Protein AF-A0A1J3CUZ2-F1 (afdb_monomer_lite)

Radius of gyration: 12.47 Å; chains: 1; bounding box: 28×27×29 Å

Organism: Noccaea caerulescens (NCBI:txid107243)

InterPro domains:
  IPR038538 MTERF superfamily, mitochondrial/chloroplastic [G3DSA:1.25.70.10] (1-83)

Foldseek 3Di:
DVLLCCVCPVVVHDSCLCVVPVCLVVDDPLLLQLLSVLVVVCVVVVLDVDDDRSCVSRVDDPVCSCVPRQVSDPCSVVVSVVSNPDDD

Secondary structure (DSSP, 8-state):
-HHHHIIIIIS---TTHHHH-GGGGGS-HHHHHHHHHHHHHHHTTT---S---HHHHHHS-HHHHHHHTGGGSTTHHHHHHHHHHS--

Structure (mmCIF, N/CA/C/O backbone):
data_AF-A0A1J3CUZ2-F1
#
_entry.id   AF-A0A1J3CUZ2-F1
#
loop_
_atom_site.group_P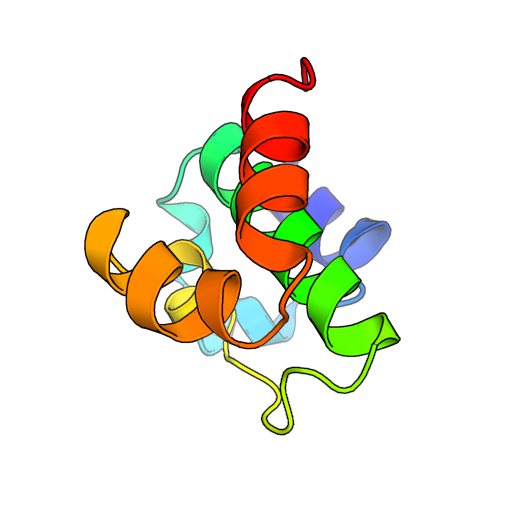DB
_atom_site.id
_atom_site.type_symbol
_atom_site.label_atom_id
_atom_site.label_alt_id
_atom_site.label_comp_id
_atom_site.label_asym_id
_atom_site.label_entity_id
_atom_site.label_seq_id
_atom_site.pdbx_PDB_ins_code
_atom_site.Cartn_x
_atom_site.Cartn_y
_atom_site.Cartn_z
_atom_site.occupancy
_atom_site.B_iso_or_equiv
_atom_site.auth_seq_id
_atom_site.auth_comp_id
_atom_site.auth_asym_id
_atom_site.auth_atom_id
_atom_site.pdbx_PDB_model_num
ATOM 1 N N . GLU A 1 1 ? -11.208 8.985 12.732 1.00 76.62 1 GLU A N 1
ATOM 2 C CA . GLU A 1 1 ? -12.068 9.458 11.623 1.00 76.62 1 GLU A CA 1
ATOM 3 C C . GLU A 1 1 ? -11.316 9.607 10.300 1.00 76.62 1 GLU A C 1
ATOM 5 O O . GLU A 1 1 ? -11.544 8.777 9.434 1.00 76.62 1 GLU A O 1
ATOM 10 N N . LYS A 1 2 ? -10.335 10.516 10.150 1.00 88.81 2 LYS A N 1
ATOM 11 C CA . LYS A 1 2 ? -9.617 10.742 8.864 1.00 88.81 2 LYS A CA 1
ATOM 12 C C . LYS A 1 2 ? -9.094 9.477 8.148 1.00 88.81 2 LYS A C 1
ATOM 14 O O . LYS A 1 2 ? -9.261 9.356 6.942 1.00 88.81 2 LYS A O 1
ATOM 19 N N . LYS A 1 3 ? -8.501 8.512 8.870 1.00 89.00 3 LYS A N 1
ATOM 20 C CA . LYS A 1 3 ? -8.024 7.232 8.289 1.00 89.00 3 LYS A CA 1
ATOM 21 C C . LYS A 1 3 ? -9.155 6.346 7.756 1.00 89.00 3 LYS A C 1
ATOM 23 O O . LYS A 1 3 ? -8.948 5.635 6.778 1.00 89.00 3 LYS A O 1
ATOM 28 N N . ILE A 1 4 ? -10.320 6.385 8.405 1.00 90.50 4 ILE A N 1
ATOM 29 C CA . ILE A 1 4 ? -11.522 5.633 8.018 1.00 90.50 4 ILE A CA 1
ATOM 30 C C . ILE A 1 4 ? -12.173 6.309 6.806 1.00 90.50 4 ILE A C 1
ATOM 32 O O . ILE A 1 4 ? -12.545 5.627 5.856 1.00 90.50 4 ILE A O 1
ATOM 36 N N . SER A 1 5 ? -12.231 7.645 6.787 1.00 89.50 5 SER A N 1
ATOM 37 C CA . SER A 1 5 ? -12.686 8.414 5.621 1.00 89.50 5 SER A CA 1
ATOM 38 C C . SER A 1 5 ? -11.788 8.187 4.404 1.00 89.50 5 SER A C 1
ATOM 40 O O . SER A 1 5 ? -12.291 8.009 3.303 1.00 89.50 5 SER A O 1
ATOM 42 N N . LEU A 1 6 ? -10.464 8.129 4.593 1.00 88.25 6 LEU A N 1
ATOM 43 C CA . LEU A 1 6 ? -9.531 7.775 3.521 1.00 88.25 6 LEU A CA 1
ATOM 44 C C . LEU A 1 6 ? -9.786 6.348 3.014 1.00 88.25 6 LEU A C 1
ATOM 46 O O . LEU A 1 6 ? -9.831 6.124 1.809 1.00 88.25 6 LEU A O 1
ATOM 50 N N . LEU A 1 7 ? -9.986 5.395 3.928 1.00 88.69 7 LEU A N 1
ATOM 51 C CA . LEU A 1 7 ? -10.225 3.995 3.587 1.00 88.69 7 LEU A 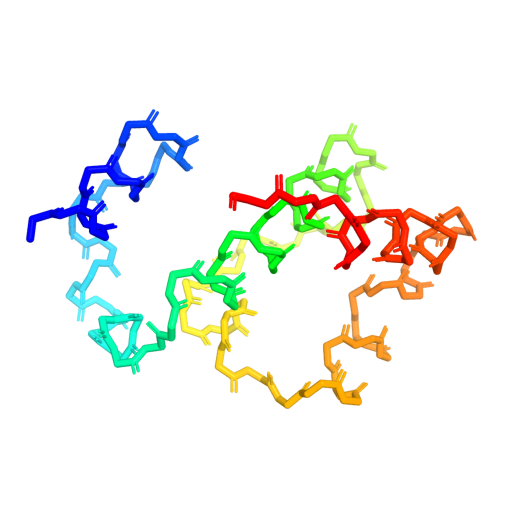CA 1
ATOM 52 C C . LEU A 1 7 ? -11.487 3.805 2.737 1.00 88.69 7 LEU A C 1
ATOM 54 O O . LEU A 1 7 ? -11.445 3.148 1.700 1.00 88.69 7 LEU A O 1
ATOM 58 N N . THR A 1 8 ? -12.592 4.387 3.188 1.00 89.06 8 THR A N 1
ATOM 59 C CA . THR A 1 8 ? -13.909 4.211 2.565 1.00 89.06 8 THR A CA 1
ATOM 60 C C . THR A 1 8 ? -14.093 5.119 1.354 1.00 89.06 8 THR A C 1
ATOM 62 O O . THR A 1 8 ? -14.541 4.659 0.311 1.00 89.06 8 THR A O 1
ATOM 65 N N . GLY A 1 9 ? -13.703 6.391 1.463 1.00 86.31 9 GLY A N 1
ATOM 66 C CA . GLY A 1 9 ? -13.919 7.392 0.421 1.00 86.31 9 GLY A CA 1
ATOM 67 C C . GLY A 1 9 ? -12.883 7.362 -0.699 1.00 86.31 9 GLY A C 1
ATOM 68 O O . GLY A 1 9 ? -13.252 7.396 -1.865 1.00 86.31 9 GLY A O 1
ATOM 69 N N . TYR A 1 10 ? -11.590 7.304 -0.366 1.00 78.75 10 TYR A N 1
ATOM 70 C CA . TYR A 1 10 ? -10.521 7.386 -1.372 1.00 78.75 10 TYR A CA 1
ATOM 71 C C . TYR A 1 10 ? -10.072 6.009 -1.862 1.00 78.75 10 TYR A C 1
ATOM 73 O O . TYR A 1 10 ? -9.857 5.812 -3.052 1.00 78.75 10 TYR A O 1
ATOM 81 N N . LEU A 1 11 ? -9.932 5.046 -0.946 1.00 80.56 11 LEU A N 1
ATOM 82 C CA . LEU A 1 11 ? -9.430 3.709 -1.277 1.00 80.56 11 LEU A CA 1
ATOM 83 C C . LEU A 1 11 ? -10.541 2.726 -1.676 1.00 80.56 11 LEU A C 1
ATOM 85 O O . LEU A 1 11 ? -10.233 1.640 -2.164 1.00 80.56 11 LEU A O 1
ATOM 89 N N . GLY A 1 12 ? -11.813 3.081 -1.458 1.00 82.62 12 GLY A N 1
ATOM 90 C CA . GLY A 1 12 ? -12.971 2.261 -1.823 1.00 82.62 12 GLY A CA 1
ATOM 91 C C . GLY A 1 12 ? -13.080 0.940 -1.055 1.00 82.62 12 GLY A C 1
ATOM 92 O O . GLY A 1 12 ? -13.746 0.012 -1.516 1.00 82.62 12 GLY A O 1
ATOM 93 N N . TYR A 1 13 ? -12.407 0.815 0.093 1.00 85.44 13 TYR A N 1
ATOM 94 C CA . TYR A 1 13 ? -12.516 -0.377 0.929 1.00 85.44 13 TYR A CA 1
ATOM 95 C C . TYR A 1 13 ? -13.697 -0.247 1.894 1.00 85.44 13 TYR A C 1
ATOM 97 O O . TYR A 1 13 ? -13.862 0.803 2.521 1.00 85.44 13 TYR A O 1
ATOM 105 N N . PRO A 1 14 ? -14.489 -1.318 2.068 1.00 89.94 14 PRO A N 1
ATOM 106 C CA . PRO A 1 14 ? -15.569 -1.336 3.043 1.00 89.94 14 PRO A CA 1
ATOM 107 C C . PRO A 1 14 ? -14.992 -1.263 4.466 1.00 89.94 14 PRO A C 1
ATOM 109 O O . PRO A 1 14 ? -13.862 -1.712 4.705 1.00 89.94 14 PRO A O 1
ATOM 112 N N . ILE A 1 15 ? -15.742 -0.685 5.410 1.00 90.81 15 ILE A N 1
ATOM 113 C CA . ILE A 1 15 ? -15.267 -0.456 6.787 1.00 90.81 15 ILE A CA 1
ATOM 114 C C . ILE A 1 15 ? -14.919 -1.771 7.498 1.00 90.81 15 ILE A C 1
ATOM 116 O O . ILE A 1 15 ? -13.990 -1.817 8.303 1.00 90.81 15 ILE A O 1
ATOM 120 N N . GLU A 1 16 ? -15.590 -2.855 7.120 1.00 91.38 16 GLU A N 1
ATOM 121 C CA . GLU A 1 16 ? -15.387 -4.236 7.554 1.00 91.38 16 GLU A CA 1
ATOM 122 C C . GLU A 1 16 ? -13.949 -4.713 7.302 1.00 91.38 16 GLU A C 1
ATOM 124 O O . GLU A 1 16 ? -13.420 -5.511 8.072 1.00 91.38 16 GLU A O 1
ATOM 129 N N . SER A 1 17 ? -13.256 -4.142 6.309 1.00 88.62 17 SER A N 1
ATOM 130 C CA . SER A 1 17 ? -11.833 -4.421 6.050 1.00 88.62 17 SER A CA 1
ATOM 131 C C . SER A 1 17 ? -10.933 -4.065 7.246 1.00 88.62 17 SER A C 1
ATOM 133 O O . SER A 1 17 ? -9.812 -4.566 7.354 1.00 88.62 17 SER A O 1
ATOM 135 N N . LEU A 1 18 ? -11.389 -3.191 8.153 1.00 90.75 18 LEU A N 1
ATOM 136 C CA . LEU A 1 18 ? -10.679 -2.873 9.396 1.00 90.75 18 LEU A CA 1
ATOM 137 C C . LEU A 1 18 ? -10.772 -3.989 10.433 1.00 90.75 18 LEU A C 1
ATOM 139 O O . LEU A 1 18 ? -9.864 -4.100 11.252 1.00 90.75 18 LEU A O 1
ATOM 143 N N . VAL A 1 19 ? -11.825 -4.808 10.403 1.00 90.81 19 VAL A N 1
ATOM 144 C CA . VAL A 1 19 ? -11.965 -5.959 11.307 1.00 90.81 19 VAL A CA 1
ATOM 145 C C . VAL A 1 19 ? -10.892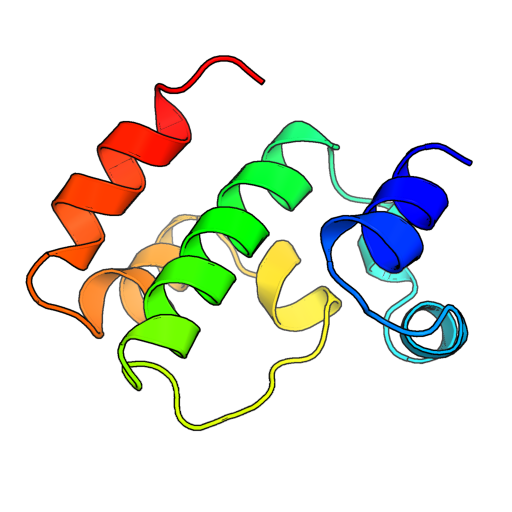 -6.998 10.984 1.00 90.81 19 VAL A C 1
ATOM 147 O O . VAL A 1 19 ? -10.247 -7.525 11.886 1.00 90.81 19 VAL A O 1
ATOM 150 N N . GLU A 1 20 ? -10.633 -7.224 9.695 1.00 88.50 20 GLU A N 1
ATOM 151 C CA . GLU A 1 20 ? -9.589 -8.141 9.220 1.00 88.50 20 GLU A CA 1
ATOM 152 C C . GLU A 1 20 ? -8.172 -7.569 9.374 1.00 88.50 20 GLU A C 1
ATOM 154 O O . GLU A 1 20 ? -7.189 -8.308 9.418 1.00 88.50 20 GLU A O 1
ATOM 159 N N . SER A 1 21 ? -8.044 -6.241 9.442 1.00 89.50 21 SER A N 1
ATOM 160 C CA . SER A 1 21 ? -6.751 -5.563 9.466 1.00 89.50 21 SER A CA 1
ATOM 161 C C . SER A 1 21 ? -6.732 -4.335 10.393 1.00 89.50 21 SER A C 1
ATOM 163 O O . SER A 1 21 ? -6.457 -3.213 9.937 1.00 89.50 21 SER A O 1
ATOM 165 N N . PRO A 1 22 ? -6.923 -4.515 11.713 1.00 90.75 22 PRO A N 1
ATOM 166 C CA . PRO A 1 22 ? -7.008 -3.402 12.663 1.00 90.75 22 PRO A CA 1
ATOM 167 C C . PRO A 1 22 ? -5.701 -2.601 12.750 1.00 90.75 22 PRO A C 1
ATOM 169 O O . PRO A 1 22 ? -5.712 -1.393 12.993 1.00 90.75 22 PRO A O 1
ATOM 172 N N . THR A 1 23 ? -4.566 -3.245 12.456 1.00 89.44 23 THR A N 1
ATOM 173 C CA . THR A 1 23 ? -3.233 -2.622 12.438 1.00 89.44 23 THR A CA 1
ATOM 174 C C . THR A 1 23 ? -3.102 -1.490 11.420 1.00 89.44 23 THR A C 1
ATOM 176 O O . THR A 1 23 ? -2.231 -0.638 11.584 1.00 89.44 23 THR A O 1
ATOM 179 N N . TYR A 1 24 ? -3.984 -1.400 10.415 1.00 91.38 24 TYR A N 1
ATOM 180 C CA . TYR A 1 24 ? -4.052 -0.257 9.494 1.00 91.38 24 TYR A CA 1
ATOM 181 C C . TYR A 1 24 ? -4.117 1.077 10.255 1.00 91.38 24 TYR A C 1
ATOM 183 O O . TYR A 1 24 ? -3.431 2.042 9.906 1.00 91.38 24 TYR A O 1
ATOM 191 N N . LEU A 1 25 ? -4.880 1.115 11.351 1.00 91.44 25 LEU A N 1
ATOM 192 C CA . LEU A 1 25 ? -5.064 2.316 12.164 1.00 91.44 25 LEU A CA 1
ATOM 193 C C . LEU A 1 25 ? -3.795 2.732 12.920 1.00 91.44 25 LEU A C 1
ATOM 195 O O . LEU A 1 25 ? -3.688 3.897 13.311 1.00 91.44 25 LEU A O 1
ATOM 199 N N . CYS A 1 26 ? -2.812 1.841 13.064 1.00 92.81 26 CYS A N 1
ATOM 200 C CA . CYS A 1 26 ? -1.546 2.106 13.746 1.00 92.81 26 CYS A CA 1
ATOM 201 C C . CYS A 1 26 ? -0.517 2.832 12.858 1.00 92.81 26 CYS A C 1
ATOM 203 O O . CYS A 1 26 ? 0.426 3.418 13.383 1.00 92.81 26 CYS A O 1
ATOM 205 N N . TYR A 1 27 ? -0.677 2.842 11.529 1.00 93.25 27 TYR A N 1
ATOM 206 C CA . TYR A 1 27 ? 0.304 3.447 10.612 1.00 93.25 27 TYR A CA 1
ATOM 207 C C . TYR A 1 27 ? 0.036 4.929 10.33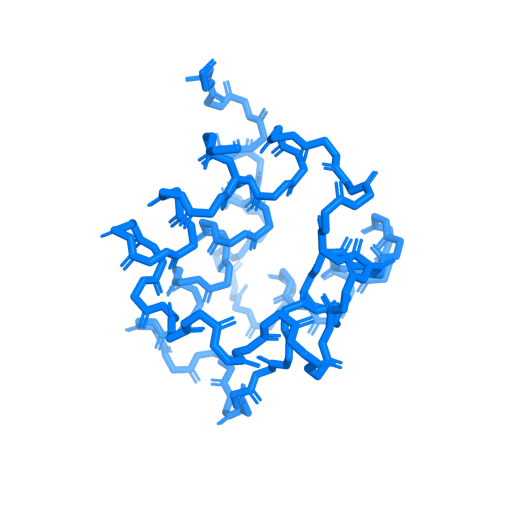4 1.00 93.25 27 TYR A C 1
ATOM 209 O O . TYR A 1 27 ? -1.103 5.387 10.404 1.00 93.25 27 TYR A O 1
ATOM 217 N N . SER A 1 28 ? 1.078 5.703 10.013 1.00 93.06 28 SER A N 1
ATOM 218 C CA . SER A 1 28 ? 0.934 7.129 9.684 1.00 93.06 28 SER A CA 1
ATOM 219 C C . SER A 1 28 ? 0.107 7.344 8.410 1.00 93.06 28 SER A C 1
ATOM 221 O O . SER A 1 28 ? 0.125 6.514 7.500 1.00 93.06 28 SER A O 1
ATOM 223 N N . MET A 1 29 ? -0.598 8.480 8.332 1.00 91.62 29 MET A N 1
ATOM 224 C CA . MET A 1 29 ? -1.353 8.874 7.130 1.00 91.62 29 MET A CA 1
ATOM 225 C C . MET A 1 29 ? -0.456 8.915 5.891 1.00 91.62 29 MET A C 1
ATOM 227 O O . MET A 1 29 ? -0.839 8.401 4.849 1.00 91.62 29 MET A O 1
ATOM 231 N N . GLU A 1 30 ? 0.756 9.453 6.030 1.00 92.31 30 GLU A N 1
ATOM 232 C CA . GLU A 1 30 ? 1.749 9.513 4.955 1.00 92.31 30 GLU A CA 1
ATOM 233 C C . GLU A 1 30 ? 2.095 8.115 4.421 1.00 92.31 30 GLU A C 1
ATOM 235 O O . GLU A 1 30 ? 2.071 7.874 3.213 1.00 92.31 30 GLU A O 1
ATOM 240 N N . ARG A 1 31 ? 2.376 7.162 5.321 1.00 93.75 31 ARG A N 1
ATOM 241 C CA . ARG A 1 31 ? 2.696 5.785 4.935 1.00 93.75 31 ARG A CA 1
ATOM 242 C C . ARG A 1 31 ? 1.517 5.122 4.243 1.00 93.75 31 ARG A C 1
ATOM 244 O O . ARG A 1 31 ? 1.723 4.469 3.226 1.00 93.75 31 ARG A O 1
ATOM 251 N N . ILE A 1 32 ? 0.312 5.288 4.787 1.00 93.19 32 ILE A N 1
ATOM 252 C CA . ILE A 1 32 ? -0.917 4.776 4.179 1.00 93.19 32 ILE A CA 1
ATOM 253 C C . ILE A 1 32 ? -1.043 5.335 2.759 1.00 93.19 32 ILE A C 1
ATOM 255 O O . ILE A 1 32 ? -1.095 4.561 1.808 1.00 93.19 32 ILE A O 1
ATOM 259 N N . HIS A 1 33 ? -1.003 6.658 2.606 1.00 91.69 33 HIS A N 1
ATOM 260 C CA . HIS A 1 33 ? -1.213 7.316 1.323 1.00 91.69 33 HIS A CA 1
ATOM 261 C C . HIS A 1 33 ? -0.212 6.832 0.272 1.00 91.69 33 HIS A C 1
ATOM 263 O O . HIS A 1 33 ? -0.616 6.270 -0.739 1.00 91.69 33 HIS A O 1
ATOM 269 N N . LYS A 1 34 ? 1.095 6.923 0.551 1.00 94.25 34 LYS A N 1
ATOM 270 C CA . LYS A 1 34 ? 2.138 6.509 -0.401 1.00 94.25 34 LYS A CA 1
ATOM 271 C C . LYS A 1 34 ? 1.961 5.051 -0.835 1.00 94.25 34 LYS A C 1
ATOM 273 O O . LYS A 1 34 ? 1.959 4.744 -2.026 1.00 94.25 34 LYS A O 1
ATOM 278 N N . ARG A 1 35 ? 1.786 4.143 0.130 1.00 94.62 35 ARG A N 1
ATOM 279 C CA . ARG A 1 35 ? 1.656 2.699 -0.122 1.00 94.62 35 ARG A CA 1
ATOM 280 C C . ARG A 1 35 ? 0.440 2.368 -0.978 1.00 94.62 35 ARG A C 1
ATOM 282 O O . ARG A 1 35 ? 0.561 1.578 -1.913 1.00 94.62 35 ARG A O 1
ATOM 289 N N . PHE A 1 36 ? -0.701 2.981 -0.680 1.00 92.12 36 PHE A N 1
ATOM 290 C CA . PHE A 1 36 ? -1.911 2.761 -1.456 1.00 92.12 36 PHE A CA 1
ATOM 291 C C . PHE A 1 36 ? -1.847 3.398 -2.839 1.00 92.12 36 PHE A C 1
ATOM 293 O O . PHE A 1 36 ? -2.243 2.732 -3.788 1.00 92.12 36 PHE A O 1
ATOM 300 N N . SER A 1 37 ? -1.287 4.600 -2.992 1.00 93.00 37 SER A N 1
ATOM 301 C CA . SER A 1 37 ? -1.100 5.209 -4.316 1.00 93.00 37 SER A CA 1
ATOM 302 C C . SER A 1 37 ? -0.262 4.312 -5.227 1.00 93.00 37 SER A C 1
ATOM 304 O O . SER A 1 37 ? -0.621 4.099 -6.381 1.00 93.00 37 SER A O 1
ATOM 306 N N . MET A 1 38 ? 0.806 3.705 -4.696 1.00 95.56 38 MET A N 1
ATOM 307 C CA . MET A 1 38 ? 1.613 2.755 -5.465 1.00 95.56 38 MET A CA 1
ATOM 308 C C . MET A 1 38 ? 0.836 1.477 -5.798 1.00 95.56 38 MET A C 1
ATOM 310 O O . MET A 1 38 ? 0.883 1.001 -6.928 1.00 95.56 38 MET A O 1
ATOM 314 N N . TYR A 1 39 ? 0.107 0.917 -4.829 1.00 92.38 39 TYR A N 1
ATOM 315 C CA . TYR A 1 39 ? -0.693 -0.289 -5.045 1.00 92.38 39 TYR A CA 1
ATOM 316 C C . TYR A 1 39 ? -1.801 -0.076 -6.089 1.00 92.38 39 TYR A C 1
ATOM 318 O O . TYR A 1 39 ? -1.967 -0.918 -6.968 1.00 92.38 39 TYR A O 1
ATOM 326 N N . ILE A 1 40 ? -2.521 1.049 -6.031 1.00 90.62 40 ILE A N 1
ATOM 327 C CA . ILE A 1 40 ? -3.553 1.416 -7.012 1.00 90.62 40 ILE A CA 1
ATOM 328 C C . ILE A 1 40 ? -2.925 1.555 -8.400 1.00 90.62 40 ILE A C 1
ATOM 330 O O . ILE A 1 40 ? -3.383 0.910 -9.340 1.00 90.62 40 ILE A O 1
ATOM 334 N N . TRP A 1 41 ? -1.823 2.302 -8.508 1.00 94.25 41 TRP A N 1
ATOM 335 C CA . TRP A 1 41 ? -1.119 2.500 -9.775 1.00 94.25 41 TRP A CA 1
ATOM 336 C C . TRP A 1 41 ? -0.665 1.178 -10.419 1.00 94.25 41 TRP A C 1
ATOM 338 O O . TRP A 1 41 ? -0.754 1.024 -11.640 1.00 94.25 41 TRP A O 1
ATOM 348 N N . LEU A 1 42 ? -0.210 0.210 -9.609 1.00 93.44 42 LEU A N 1
ATOM 349 C CA . LEU A 1 42 ? 0.155 -1.130 -10.081 1.00 93.44 42 LEU A CA 1
ATOM 350 C C . LEU A 1 42 ? -1.075 -1.958 -10.489 1.00 93.44 42 LEU A C 1
ATOM 352 O O . LEU A 1 42 ? -1.017 -2.685 -11.480 1.00 93.44 42 LEU A O 1
ATOM 356 N N . ARG A 1 43 ? -2.189 -1.859 -9.748 1.00 89.00 43 ARG A N 1
ATOM 357 C CA . ARG A 1 43 ? -3.449 -2.562 -10.057 1.00 89.00 43 ARG A CA 1
ATOM 358 C C . ARG A 1 43 ? -4.043 -2.117 -11.389 1.00 89.00 43 ARG A C 1
ATOM 360 O O . ARG A 1 43 ? -4.483 -2.972 -12.147 1.00 89.00 43 ARG A O 1
ATOM 367 N N . GLU A 1 44 ? -4.011 -0.821 -11.687 1.00 91.88 44 GLU A N 1
ATOM 368 C CA . GLU A 1 44 ? -4.467 -0.256 -12.970 1.00 91.88 44 GLU A CA 1
ATOM 369 C C . GLU A 1 44 ? -3.667 -0.761 -14.180 1.00 91.88 44 GLU A C 1
ATOM 371 O O . GLU A 1 44 ? -4.132 -0.666 -15.310 1.00 91.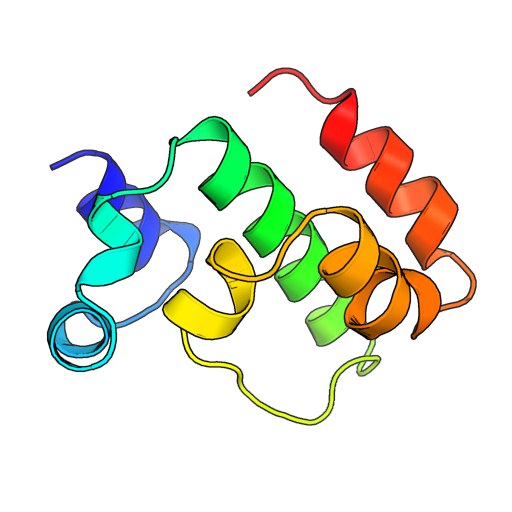88 44 GLU A O 1
ATOM 376 N N . ARG A 1 45 ? -2.463 -1.293 -13.945 1.00 93.56 45 ARG A N 1
ATOM 377 C CA . ARG A 1 45 ? -1.552 -1.838 -14.965 1.00 93.56 45 ARG A CA 1
ATOM 378 C C . ARG A 1 45 ? -1.450 -3.358 -14.912 1.00 93.56 45 ARG A C 1
ATOM 380 O O . ARG A 1 45 ? -0.516 -3.921 -15.469 1.00 93.56 45 ARG A O 1
ATOM 387 N N . GLU A 1 46 ? -2.349 -4.006 -14.170 1.00 89.31 46 GLU A N 1
ATOM 388 C CA . GLU A 1 46 ? -2.379 -5.461 -13.978 1.00 89.31 46 GLU A CA 1
ATOM 389 C C . GLU A 1 46 ? -1.060 -6.053 -13.430 1.00 89.31 46 GLU A C 1
ATOM 391 O O . GLU A 1 46 ? -0.843 -7.262 -13.461 1.00 89.31 46 GLU A O 1
ATOM 396 N N . ALA A 1 47 ? -0.197 -5.220 -12.833 1.00 87.81 47 ALA A N 1
ATOM 397 C CA . ALA A 1 47 ? 1.109 -5.620 -12.299 1.00 87.81 47 ALA A CA 1
ATOM 398 C C . ALA A 1 47 ? 1.021 -6.316 -10.925 1.00 87.81 47 ALA A C 1
ATOM 400 O O . ALA A 1 47 ? 2.018 -6.791 -10.386 1.00 87.81 47 ALA A O 1
ATOM 401 N N . VAL A 1 48 ? -0.182 -6.393 -10.347 1.00 82.38 48 VAL A N 1
ATOM 402 C CA . VAL A 1 48 ? -0.492 -7.166 -9.135 1.00 82.38 48 VAL A CA 1
ATOM 403 C C . VAL A 1 48 ? -1.784 -7.948 -9.331 1.00 82.38 48 VAL A C 1
ATOM 405 O O . VAL A 1 48 ? -2.882 -7.388 -9.396 1.00 82.38 48 VAL A O 1
ATOM 408 N N . THR A 1 49 ? -1.649 -9.270 -9.353 1.00 67.50 49 THR A N 1
ATOM 409 C CA . THR A 1 49 ? -2.745 -10.223 -9.568 1.00 67.50 49 THR A CA 1
ATOM 410 C C . THR A 1 49 ? -3.617 -10.418 -8.326 1.00 67.50 49 THR A C 1
ATOM 412 O O . THR A 1 49 ? -4.833 -10.567 -8.444 1.00 67.50 49 THR A O 1
ATOM 415 N N . LEU A 1 50 ? -3.037 -10.348 -7.123 1.00 74.62 50 LEU A N 1
ATOM 416 C CA . LEU A 1 50 ? -3.747 -10.586 -5.862 1.00 74.62 50 LEU A CA 1
ATOM 417 C C . LEU A 1 50 ? -4.305 -9.300 -5.245 1.00 74.62 50 LEU A C 1
ATOM 419 O O . LEU A 1 50 ? -3.613 -8.284 -5.152 1.00 74.62 50 LEU A O 1
ATOM 423 N N . ARG A 1 51 ? -5.550 -9.370 -4.751 1.00 75.44 51 ARG A N 1
ATOM 424 C CA . ARG A 1 51 ? -6.119 -8.333 -3.884 1.00 75.44 51 ARG A CA 1
ATOM 425 C C . ARG A 1 51 ? -5.532 -8.503 -2.484 1.00 75.44 51 ARG A C 1
ATOM 427 O O . ARG A 1 51 ? -5.825 -9.480 -1.804 1.00 75.44 51 ARG A O 1
ATOM 434 N N . LEU A 1 52 ? -4.670 -7.578 -2.081 1.00 80.88 52 LEU A N 1
ATOM 435 C CA . LEU A 1 52 ? -3.979 -7.644 -0.793 1.00 80.88 52 LEU A CA 1
ATOM 436 C C . LEU A 1 52 ? -4.848 -7.081 0.333 1.00 80.88 52 LEU A C 1
ATOM 438 O O . LEU A 1 52 ? -5.637 -6.160 0.119 1.00 80.88 52 LEU A O 1
ATOM 442 N N . THR A 1 53 ? -4.654 -7.596 1.548 1.00 85.31 53 THR A N 1
ATOM 443 C CA . THR A 1 53 ? -5.249 -6.994 2.745 1.00 85.31 53 THR A CA 1
ATOM 444 C C . THR A 1 53 ? -4.594 -5.642 3.031 1.00 85.31 53 THR A C 1
ATOM 446 O O . THR A 1 53 ? -3.429 -5.405 2.683 1.00 85.31 53 THR A O 1
ATOM 449 N N . LEU A 1 54 ? -5.325 -4.752 3.711 1.00 86.56 54 LEU A N 1
ATOM 450 C CA . LEU A 1 54 ? -4.814 -3.428 4.081 1.00 86.56 54 LEU A CA 1
ATOM 451 C C . LEU A 1 54 ? -3.487 -3.550 4.839 1.00 86.56 54 LEU A C 1
ATOM 453 O O . LEU A 1 54 ? -2.509 -2.884 4.504 1.00 86.56 54 LEU A O 1
ATOM 457 N N . GLY A 1 55 ? -3.446 -4.451 5.820 1.00 86.38 55 GLY A N 1
ATOM 458 C CA . GLY A 1 55 ? -2.307 -4.695 6.694 1.00 86.38 55 GLY A CA 1
ATOM 459 C C . GLY A 1 55 ? -1.091 -5.204 5.940 1.00 86.38 55 GLY A C 1
ATOM 460 O O . GLY A 1 55 ? 0.022 -4.795 6.259 1.00 86.38 55 GLY A O 1
ATOM 461 N N . THR A 1 56 ? -1.271 -6.008 4.890 1.00 88.31 56 THR A N 1
ATOM 462 C CA . THR A 1 56 ? -0.153 -6.399 4.024 1.00 88.31 56 THR A CA 1
ATOM 463 C C . THR A 1 56 ? 0.403 -5.19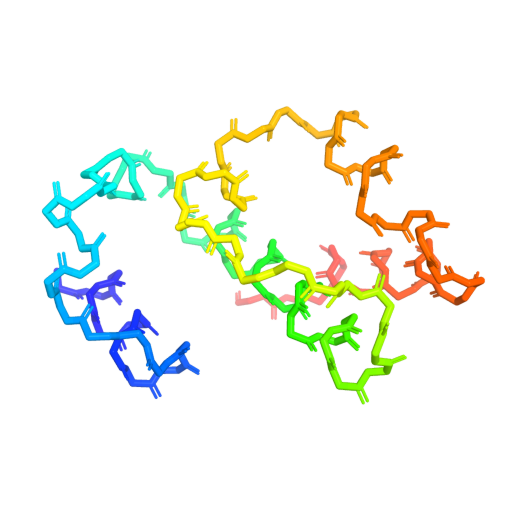5 3.266 1.00 88.31 56 THR A C 1
ATOM 465 O O . THR A 1 56 ? 1.619 -5.005 3.248 1.00 88.31 56 THR A O 1
ATOM 468 N N . ILE A 1 57 ? -0.457 -4.344 2.699 1.00 91.06 57 ILE A N 1
ATOM 469 C CA . ILE A 1 57 ? -0.027 -3.172 1.916 1.00 91.06 57 ILE A CA 1
ATOM 470 C C . ILE A 1 57 ? 0.757 -2.182 2.790 1.00 91.06 57 ILE A C 1
ATOM 472 O O . ILE A 1 57 ? 1.836 -1.719 2.406 1.00 91.06 57 ILE A O 1
ATOM 476 N N . VAL A 1 58 ? 0.243 -1.857 3.982 1.00 92.75 58 VAL A N 1
ATOM 477 C CA . VAL A 1 58 ? 0.868 -0.839 4.844 1.00 92.75 58 VAL A CA 1
ATOM 478 C C . VAL A 1 58 ? 1.908 -1.410 5.801 1.00 92.75 58 VAL A C 1
ATOM 480 O O . VAL A 1 58 ? 2.854 -0.702 6.154 1.00 92.75 58 VAL A O 1
ATOM 483 N N . GLY A 1 59 ? 1.781 -2.673 6.201 1.00 92.75 59 GLY A N 1
ATOM 484 C CA . GLY A 1 59 ? 2.542 -3.253 7.305 1.00 92.75 59 GLY A CA 1
ATOM 485 C C . GLY A 1 59 ? 3.935 -3.746 6.951 1.00 92.75 59 GLY A C 1
ATOM 486 O O . GLY A 1 59 ? 4.825 -3.707 7.803 1.00 92.75 59 GLY A O 1
ATOM 487 N N . VAL A 1 60 ? 4.185 -4.109 5.691 1.00 92.56 60 VAL A N 1
ATOM 488 C CA . VAL A 1 60 ? 5.522 -4.550 5.270 1.00 92.56 60 VAL A CA 1
ATOM 489 C C . VAL A 1 60 ? 6.560 -3.422 5.348 1.00 92.56 60 VAL A C 1
ATOM 491 O O . VAL A 1 60 ? 6.270 -2.243 5.104 1.00 92.56 60 VAL A O 1
ATOM 494 N N . SER A 1 61 ? 7.800 -3.785 5.687 1.00 93.44 61 SER A N 1
ATOM 495 C CA . SER A 1 61 ? 8.924 -2.845 5.766 1.00 93.44 61 SER A CA 1
ATOM 496 C C . SER A 1 61 ? 9.202 -2.167 4.419 1.00 93.44 61 SER A C 1
ATOM 498 O O . SER A 1 61 ? 8.852 -2.694 3.365 1.00 93.44 61 SER A O 1
ATOM 500 N N . ASN A 1 62 ? 9.853 -0.995 4.435 1.00 92.75 62 ASN A N 1
ATOM 501 C CA . ASN A 1 62 ? 10.210 -0.270 3.206 1.00 92.75 62 ASN A CA 1
ATOM 502 C C . ASN A 1 62 ? 10.979 -1.131 2.193 1.00 92.75 62 ASN A C 1
ATOM 504 O O . ASN A 1 62 ? 10.531 -1.177 1.048 1.00 92.75 62 ASN A O 1
ATOM 508 N N . PRO A 1 63 ? 12.044 -1.861 2.582 1.00 95.69 63 PRO A N 1
ATOM 509 C CA . PRO A 1 63 ? 12.757 -2.721 1.642 1.00 95.69 63 PRO A CA 1
ATOM 510 C C . PRO A 1 63 ? 11.858 -3.809 1.049 1.00 95.69 63 PRO A C 1
ATOM 512 O O . PRO A 1 63 ? 11.832 -3.982 -0.165 1.00 95.69 63 PRO A O 1
ATOM 515 N N . ARG A 1 64 ? 11.051 -4.480 1.889 1.00 94.75 64 ARG A N 1
ATOM 516 C CA . ARG A 1 64 ? 10.136 -5.538 1.433 1.00 94.75 64 ARG A CA 1
ATOM 517 C C . ARG A 1 64 ? 9.051 -5.005 0.509 1.00 94.75 64 ARG A C 1
ATOM 519 O O . ARG A 1 64 ? 8.695 -5.682 -0.446 1.00 94.75 64 ARG A O 1
ATOM 526 N N . PHE A 1 65 ? 8.530 -3.809 0.766 1.00 95.19 65 PHE A N 1
ATOM 527 C CA . PHE A 1 65 ? 7.536 -3.209 -0.116 1.00 95.19 65 PHE A CA 1
ATOM 528 C C . PHE A 1 65 ? 8.111 -2.934 -1.504 1.00 95.19 65 PHE A C 1
ATOM 530 O O . PHE A 1 65 ? 7.467 -3.220 -2.510 1.00 95.19 65 PHE A O 1
ATOM 537 N N . VAL A 1 66 ? 9.339 -2.410 -1.561 1.00 95.69 66 VAL A N 1
ATOM 538 C CA . VAL A 1 66 ? 9.997 -2.145 -2.839 1.00 95.69 66 VAL A CA 1
ATOM 539 C C . VAL A 1 66 ? 10.240 -3.452 -3.589 1.00 95.69 66 VAL A C 1
ATOM 541 O O . VAL A 1 66 ? 9.801 -3.590 -4.728 1.00 95.69 66 VAL A O 1
ATOM 544 N N . SER A 1 67 ? 10.853 -4.437 -2.933 1.00 94.69 67 SER A N 1
ATOM 545 C CA . SER A 1 67 ? 11.208 -5.705 -3.576 1.00 94.69 67 SER A CA 1
ATOM 546 C C . SER A 1 67 ? 10.011 -6.593 -3.926 1.00 94.69 67 SER A C 1
ATOM 548 O O . SER A 1 67 ? 10.150 -7.470 -4.764 1.00 94.69 67 SER A O 1
ATOM 550 N N . SER A 1 68 ? 8.856 -6.421 -3.276 1.00 90.50 68 SER A N 1
ATOM 551 C CA . SER A 1 68 ? 7.680 -7.279 -3.513 1.00 90.50 68 SER A CA 1
ATOM 552 C C . SER A 1 68 ? 6.642 -6.634 -4.425 1.00 90.50 68 SER A C 1
ATOM 554 O O . SER A 1 68 ? 5.893 -7.350 -5.077 1.00 90.50 68 SER A O 1
ATOM 556 N N . PHE A 1 69 ? 6.571 -5.299 -4.459 1.00 92.44 69 PHE A N 1
ATOM 557 C CA . PHE A 1 69 ? 5.524 -4.583 -5.193 1.00 92.44 69 PHE A CA 1
ATOM 558 C C . PHE A 1 69 ? 6.103 -3.604 -6.199 1.00 92.44 69 PHE A C 1
ATOM 560 O O . PHE A 1 69 ? 5.764 -3.664 -7.373 1.00 92.44 69 PHE A O 1
ATOM 567 N N . VAL A 1 70 ? 7.004 -2.718 -5.775 1.00 95.69 70 VAL A N 1
ATOM 568 C CA . VAL A 1 70 ? 7.495 -1.640 -6.649 1.00 95.69 70 VAL A CA 1
ATOM 569 C C . VAL A 1 70 ? 8.210 -2.194 -7.877 1.00 95.69 70 VAL A C 1
ATOM 571 O O . VAL A 1 70 ? 8.013 -1.676 -8.967 1.00 95.69 70 VAL A O 1
ATOM 574 N N . ILE A 1 71 ? 8.991 -3.263 -7.729 1.00 95.31 71 ILE A N 1
ATOM 575 C CA . ILE A 1 71 ? 9.735 -3.853 -8.851 1.00 95.31 71 ILE A CA 1
ATOM 576 C C . ILE A 1 71 ? 8.884 -4.724 -9.789 1.00 95.31 71 ILE A C 1
ATOM 578 O O . ILE A 1 71 ? 9.402 -5.193 -10.795 1.00 95.31 71 ILE A O 1
ATOM 582 N N . THR A 1 72 ? 7.603 -4.963 -9.479 1.00 93.31 72 THR A N 1
ATOM 583 C CA . THR A 1 72 ? 6.725 -5.813 -10.315 1.00 93.31 72 THR A CA 1
ATOM 584 C C . THR A 1 72 ? 6.393 -5.180 -11.664 1.00 93.31 72 THR A C 1
ATOM 586 O O . THR A 1 72 ? 5.997 -5.882 -12.589 1.00 93.31 72 THR A O 1
ATOM 589 N N . HIS A 1 73 ? 6.598 -3.868 -11.796 1.00 95.75 73 HIS A N 1
ATOM 590 C CA . HIS A 1 73 ? 6.421 -3.131 -13.038 1.00 95.75 73 HIS A CA 1
ATOM 591 C C . HIS A 1 73 ? 7.716 -2.383 -13.405 1.00 95.75 73 HIS A C 1
ATOM 593 O O . HIS A 1 73 ? 8.307 -1.756 -12.520 1.00 95.75 73 HIS A O 1
ATOM 599 N N . PRO A 1 74 ? 8.139 -2.351 -14.688 1.00 96.50 74 PRO A N 1
ATOM 600 C CA . PRO A 1 74 ? 9.359 -1.655 -15.119 1.00 96.50 74 PRO A CA 1
ATOM 601 C C . PRO A 1 74 ? 9.420 -0.175 -14.707 1.00 96.50 74 PRO A C 1
ATOM 603 O O . PRO A 1 74 ? 10.434 0.301 -14.208 1.00 96.50 74 PRO A O 1
ATOM 606 N N . GLU A 1 75 ? 8.309 0.553 -14.845 1.00 97.75 75 GLU A N 1
ATOM 607 C CA . GLU A 1 75 ? 8.194 1.960 -14.411 1.00 97.75 75 GLU A CA 1
ATOM 608 C C . GLU A 1 75 ? 7.943 2.138 -12.900 1.00 97.75 75 GLU A C 1
ATOM 610 O O . GLU A 1 75 ? 7.808 3.263 -12.405 1.00 97.75 75 GLU A O 1
ATOM 615 N N . GLY A 1 76 ? 7.852 1.042 -12.149 1.00 97.12 76 GLY A N 1
ATOM 616 C CA . GLY A 1 76 ? 7.489 1.066 -10.741 1.00 97.12 76 GLY A CA 1
ATOM 617 C C . GLY A 1 76 ? 8.474 1.850 -9.867 1.00 97.12 76 GLY A C 1
ATOM 618 O O . GLY A 1 76 ? 8.019 2.730 -9.136 1.00 97.12 76 GLY A O 1
ATOM 619 N N . PRO A 1 77 ? 9.804 1.635 -9.953 1.00 97.38 77 PRO A N 1
ATOM 620 C CA . PRO A 1 77 ? 10.780 2.405 -9.177 1.00 97.38 77 PRO A CA 1
ATOM 621 C C . PRO A 1 77 ? 10.693 3.918 -9.410 1.00 97.38 77 PRO A C 1
ATOM 623 O O . PRO A 1 77 ? 10.635 4.685 -8.450 1.00 97.38 77 PRO A O 1
ATOM 626 N N . ALA A 1 78 ? 10.606 4.353 -10.670 1.00 97.69 78 ALA A N 1
ATOM 627 C CA . ALA A 1 78 ? 10.485 5.771 -11.011 1.00 97.69 78 ALA A CA 1
ATOM 628 C C . ALA A 1 78 ? 9.180 6.377 -10.468 1.00 97.69 78 ALA A C 1
ATOM 630 O O . ALA A 1 78 ? 9.175 7.483 -9.923 1.00 97.69 78 ALA A O 1
ATOM 631 N N . THR A 1 79 ? 8.075 5.637 -10.568 1.00 97.94 79 THR A N 1
ATOM 632 C CA . THR A 1 79 ? 6.778 6.057 -10.024 1.00 97.94 79 THR A CA 1
ATOM 633 C C . THR A 1 79 ? 6.797 6.125 -8.499 1.00 97.94 79 THR A C 1
ATOM 635 O O . THR A 1 79 ? 6.288 7.084 -7.920 1.00 97.94 79 THR A O 1
ATOM 638 N N . TRP A 1 80 ? 7.431 5.161 -7.832 1.00 97.38 80 TRP A N 1
ATOM 639 C CA . TRP A 1 80 ? 7.564 5.156 -6.378 1.00 97.38 80 TRP A CA 1
ATOM 640 C C . TRP A 1 80 ? 8.351 6.366 -5.865 1.00 97.38 80 TRP A C 1
ATOM 642 O O . TRP A 1 80 ? 7.942 6.983 -4.881 1.00 97.38 80 TRP A O 1
ATOM 652 N N . GLU A 1 81 ? 9.430 6.759 -6.546 1.00 96.88 81 GLU A N 1
ATOM 653 C CA . GLU A 1 81 ? 10.149 7.997 -6.223 1.00 96.88 81 GLU A CA 1
ATOM 654 C C . GLU A 1 81 ? 9.252 9.233 -6.373 1.00 96.88 81 GLU A C 1
ATOM 656 O O . GLU A 1 81 ? 9.202 10.064 -5.465 1.00 96.88 81 GLU A O 1
ATOM 661 N N . ARG A 1 82 ? 8.464 9.326 -7.454 1.00 96.88 82 ARG A N 1
ATOM 662 C CA . ARG A 1 82 ? 7.490 10.421 -7.631 1.00 96.88 82 ARG A CA 1
ATOM 663 C C . ARG A 1 82 ? 6.462 10.462 -6.498 1.00 96.88 82 ARG A C 1
ATOM 665 O O . ARG A 1 82 ? 6.223 11.529 -5.946 1.00 96.88 82 ARG A O 1
ATOM 672 N N . ILE A 1 83 ? 5.905 9.314 -6.107 1.00 95.44 83 ILE A N 1
ATOM 673 C CA . ILE A 1 83 ? 4.929 9.208 -5.009 1.00 95.44 83 ILE A CA 1
ATOM 674 C C . ILE A 1 83 ? 5.548 9.613 -3.667 1.00 95.44 83 ILE A C 1
ATOM 676 O O . ILE A 1 83 ? 4.902 10.284 -2.866 1.00 95.44 83 ILE A O 1
ATOM 680 N N . LYS A 1 84 ? 6.798 9.221 -3.392 1.00 93.81 84 LYS A N 1
ATOM 681 C CA . LYS A 1 84 ? 7.481 9.609 -2.148 1.00 93.81 84 LYS A CA 1
ATOM 682 C C . LYS A 1 84 ? 7.714 11.115 -2.051 1.00 93.81 84 LYS A C 1
ATOM 684 O O . LYS A 1 84 ? 7.672 11.633 -0.934 1.00 93.81 84 LYS A O 1
ATOM 689 N N . ASN A 1 85 ? 7.967 11.757 -3.190 1.00 92.75 85 ASN A N 1
ATOM 690 C CA . ASN A 1 85 ? 8.302 13.176 -3.295 1.00 92.75 85 ASN A CA 1
ATOM 691 C C . ASN A 1 85 ? 7.073 14.075 -3.493 1.00 92.75 85 ASN A C 1
ATOM 693 O O . ASN A 1 85 ? 7.173 15.283 -3.302 1.00 92.75 85 ASN A O 1
ATOM 697 N N . ALA A 1 86 ? 5.920 13.510 -3.857 1.00 86.56 86 ALA A N 1
ATOM 698 C CA . ALA A 1 86 ? 4.658 14.232 -3.871 1.00 86.56 86 ALA A CA 1
ATOM 699 C C . ALA A 1 86 ? 4.287 14.635 -2.434 1.00 86.56 86 ALA A C 1
ATOM 701 O O . ALA A 1 86 ? 4.181 13.785 -1.546 1.00 86.56 86 ALA A O 1
ATOM 702 N N . SER A 1 87 ? 4.119 15.936 -2.197 1.00 57.25 87 SER A N 1
ATOM 703 C CA . SER A 1 87 ? 3.607 16.451 -0.928 1.00 57.25 87 SER A CA 1
ATOM 704 C C . SER A 1 87 ? 2.145 16.024 -0.764 1.00 57.25 87 SER A C 1
ATOM 706 O O . SER A 1 87 ? 1.306 16.391 -1.583 1.00 57.25 87 SER A O 1
ATOM 708 N N . THR A 1 88 ? 1.864 15.223 0.266 1.00 55.34 88 THR A N 1
ATOM 709 C CA . THR A 1 88 ? 0.506 14.947 0.777 1.00 55.34 88 THR A CA 1
ATOM 710 C C . THR A 1 88 ? 0.002 16.059 1.670 1.00 55.34 88 THR A C 1
ATOM 712 O O . THR A 1 88 ? 0.818 16.520 2.500 1.00 55.34 88 THR A O 1
#

pLDDT: mean 89.88, std 7.51, range [55.34, 97.94]

Sequence (88 aa):
EKKISLLTGYLGYPIESLVESPTYLCYSMERIHKRFSMYIWLREREAVTLRLTLGTIVGVSNPRFVSSFVITHPEGPATWERIKNAST